Protein AF-A0AAE0Y7U4-F1 (afdb_monomer)

Radius of gyration: 14.02 Å; Cα contacts (8 Å, |Δi|>4): 351; chains: 1; bounding box: 43×24×37 Å

Solvent-accessible surface area (backbone atoms only — not comparable to full-atom values): 5876 Å² total; per-residue (Å²): 136,84,84,76,76,80,43,71,46,79,47,78,44,64,78,38,70,66,45,79,47,78,53,65,71,26,47,37,36,43,39,40,40,47,33,24,50,34,37,38,40,39,42,33,47,28,44,35,39,40,39,38,38,49,31,22,51,31,38,39,40,39,40,33,46,29,44,37,39,40,40,37,43,28,47,17,53,33,36,38,39,38,41,33,46,31,42,39,38,40,39,39,43,31,48,19,55,30,40,38,49,45,77,40,75,56,71,48,75,47,80,46,79,42,70,50,92,36,76,52,110

Foldseek 3Di:
DDPDPQAEAEEEDEEDQEAEAEEECHAYYAEEYEEYQYYEYEYEQYEYEDYDYAAYQEYEYEYEQYEAEEEEAEHYQEYEYEYENYEAEEAEYENYQEYEYHYYNYHHYDYYYYNHPYYDD

Structure (mmCIF, N/CA/C/O backbone):
data_AF-A0AAE0Y7U4-F1
#
_entry.id   AF-A0AAE0Y7U4-F1
#
loop_
_atom_site.group_PDB
_atom_site.id
_atom_site.type_symbol
_atom_site.label_atom_id
_atom_site.label_alt_id
_atom_site.label_comp_id
_atom_site.label_asym_id
_atom_site.label_entity_id
_atom_site.label_seq_id
_atom_site.pdbx_PDB_ins_code
_atom_site.Cartn_x
_atom_site.Cartn_y
_atom_site.Cartn_z
_atom_site.occupancy
_atom_site.B_iso_or_equiv
_atom_site.auth_seq_id
_atom_site.auth_comp_id
_atom_site.auth_asym_id
_atom_site.auth_atom_id
_atom_site.pdbx_PDB_model_num
ATOM 1 N N . MET A 1 1 ? -26.514 7.633 25.517 1.00 35.81 1 MET A N 1
ATOM 2 C CA . MET A 1 1 ? -25.926 7.843 24.173 1.00 35.81 1 MET A CA 1
ATOM 3 C C . MET A 1 1 ? -24.446 8.161 24.343 1.00 35.81 1 MET A C 1
ATOM 5 O O . MET A 1 1 ? -24.120 9.233 24.828 1.00 35.81 1 MET A O 1
ATOM 9 N N . LYS A 1 2 ? -23.545 7.203 24.085 1.00 37.03 2 LYS A N 1
ATOM 10 C CA . LYS A 1 2 ? -22.101 7.386 24.305 1.00 37.03 2 LYS A CA 1
ATOM 11 C C . LYS A 1 2 ? -21.498 7.960 23.025 1.00 37.03 2 LYS A C 1
ATOM 13 O O . LYS A 1 2 ? -21.374 7.242 22.038 1.00 37.03 2 LYS A O 1
ATOM 18 N N . SER A 1 3 ? -21.203 9.256 23.025 1.00 37.22 3 SER A N 1
ATOM 19 C CA . SER A 1 3 ? -20.477 9.926 21.948 1.00 37.22 3 SER A CA 1
ATOM 20 C C . SER A 1 3 ? -19.100 9.272 21.805 1.00 37.22 3 SER A C 1
ATOM 22 O O . SER A 1 3 ? -18.200 9.457 22.622 1.00 37.22 3 SER A O 1
ATOM 24 N N . ALA A 1 4 ? -18.954 8.419 20.792 1.00 43.44 4 ALA A N 1
ATOM 25 C CA . ALA A 1 4 ? -17.678 7.819 20.449 1.00 43.44 4 ALA A CA 1
ATOM 26 C C . ALA A 1 4 ? -16.778 8.922 19.884 1.00 43.44 4 ALA A C 1
ATOM 28 O O . ALA A 1 4 ? -17.000 9.399 18.772 1.00 43.44 4 ALA A O 1
ATOM 29 N N . GLN A 1 5 ? -15.778 9.352 20.654 1.00 46.00 5 GLN A N 1
ATOM 30 C CA . GLN A 1 5 ? -14.750 10.241 20.126 1.00 46.00 5 GLN A CA 1
ATOM 31 C C . GLN A 1 5 ? -14.094 9.604 18.886 1.00 46.00 5 GLN A C 1
ATOM 33 O O . GLN A 1 5 ? -13.767 8.410 18.907 1.00 46.00 5 GLN A O 1
ATOM 38 N N . PRO A 1 6 ? -13.859 10.363 17.803 1.00 51.94 6 PRO A N 1
ATOM 39 C CA . PRO A 1 6 ? -13.070 9.870 16.689 1.00 51.94 6 PRO A CA 1
ATOM 40 C C . PRO A 1 6 ? -11.605 9.752 17.129 1.00 51.94 6 PRO A C 1
ATOM 42 O O . PRO A 1 6 ? -10.887 10.740 17.232 1.00 51.94 6 PRO A O 1
ATOM 45 N N . SER A 1 7 ? -11.145 8.527 17.385 1.00 67.06 7 SER A N 1
ATOM 46 C CA . SER A 1 7 ? -9.725 8.223 17.568 1.00 67.06 7 SER A CA 1
ATOM 47 C C . SER A 1 7 ? -8.964 8.496 16.261 1.00 67.06 7 SER A C 1
ATOM 49 O O . SER A 1 7 ? -9.072 7.738 15.288 1.00 67.06 7 SER A O 1
ATOM 51 N N . LEU A 1 8 ? -8.230 9.612 16.229 1.00 74.94 8 LEU A N 1
ATOM 52 C CA . LEU A 1 8 ? -7.350 10.027 15.136 1.00 74.94 8 LEU A CA 1
ATOM 53 C C . LEU A 1 8 ? -5.917 9.562 15.433 1.00 74.94 8 LEU A C 1
ATOM 55 O O . LEU A 1 8 ? -5.338 9.945 16.445 1.00 74.94 8 LEU A O 1
ATOM 59 N N . GLY A 1 9 ? -5.336 8.749 14.550 1.00 78.06 9 GLY A N 1
ATOM 60 C CA . GLY A 1 9 ? -3.926 8.361 14.611 1.00 78.06 9 GLY A CA 1
ATOM 61 C C . GLY A 1 9 ? -3.113 9.092 13.545 1.00 78.06 9 GLY A C 1
ATOM 62 O O . GLY A 1 9 ? -3.243 8.775 12.361 1.00 78.06 9 GLY A O 1
ATOM 63 N N . LEU A 1 10 ? -2.272 10.051 13.942 1.00 82.81 10 LEU A N 1
ATOM 64 C CA . LEU A 1 10 ? -1.376 10.776 13.038 1.00 82.81 10 LEU A CA 1
ATOM 65 C C . LEU A 1 10 ? 0.084 10.471 13.388 1.00 82.81 10 LEU A C 1
ATOM 67 O O . LEU A 1 10 ? 0.563 10.882 14.437 1.00 82.81 10 LEU A O 1
ATOM 71 N N . GLU A 1 11 ? 0.803 9.805 12.486 1.00 84.44 11 GLU A N 1
ATOM 72 C CA . GLU A 1 11 ? 2.234 9.524 12.649 1.00 84.44 11 GLU A CA 1
ATOM 73 C C . GLU A 1 11 ? 3.019 10.113 11.473 1.00 84.44 11 GLU A C 1
ATOM 75 O O . GLU A 1 11 ? 2.832 9.734 10.311 1.00 84.44 11 GLU A O 1
ATOM 80 N N . LYS A 1 12 ? 3.926 11.045 11.778 1.00 85.25 12 LYS A N 1
ATOM 81 C CA . LYS A 1 12 ? 4.890 11.607 10.827 1.00 85.25 12 LYS A CA 1
ATOM 82 C C . LYS A 1 12 ? 6.293 11.362 11.371 1.00 85.25 12 LYS A C 1
ATOM 84 O O . LYS A 1 12 ? 6.613 11.860 12.443 1.00 85.25 12 LYS A O 1
ATOM 89 N N . LYS A 1 13 ? 7.128 10.621 10.640 1.00 84.88 13 LYS A N 1
ATOM 90 C CA . LYS A 1 13 ? 8.554 10.466 10.979 1.00 84.88 13 LYS A CA 1
ATOM 91 C C . LYS A 1 13 ? 9.433 10.920 9.821 1.00 84.88 13 LYS A C 1
ATOM 93 O O . LYS A 1 13 ? 9.146 10.632 8.653 1.00 84.88 13 LYS A O 1
ATOM 98 N N . ALA A 1 14 ? 10.481 11.654 10.182 1.00 81.19 14 ALA A N 1
ATOM 99 C CA . ALA A 1 14 ? 11.548 12.084 9.288 1.00 81.19 14 ALA A CA 1
ATOM 100 C C . ALA A 1 14 ? 12.525 10.921 9.013 1.00 81.19 14 ALA A C 1
ATOM 102 O O . ALA A 1 14 ? 12.149 9.754 9.137 1.00 81.19 14 ALA A O 1
ATOM 103 N N . ALA A 1 15 ? 13.757 11.232 8.605 1.00 85.62 15 ALA A N 1
ATOM 104 C CA . ALA A 1 15 ? 14.789 10.232 8.359 1.00 85.62 15 ALA A CA 1
ATOM 105 C C . ALA A 1 15 ? 15.104 9.430 9.635 1.00 85.62 15 ALA A C 1
ATOM 107 O O . ALA A 1 15 ? 15.310 9.998 10.706 1.00 85.62 15 ALA A O 1
ATOM 108 N N . SER A 1 16 ? 15.106 8.102 9.548 1.00 84.81 16 SER A N 1
ATOM 109 C CA . SER A 1 16 ? 15.435 7.220 10.678 1.00 84.81 16 SER A CA 1
ATOM 110 C C . SER A 1 16 ? 15.920 5.865 10.183 1.00 84.81 16 SER A C 1
ATOM 112 O O . SER A 1 16 ? 15.417 5.362 9.186 1.00 84.81 16 SER A O 1
ATOM 114 N N . THR A 1 17 ? 16.817 5.195 10.907 1.00 91.06 17 THR A N 1
ATOM 115 C CA . THR A 1 17 ? 17.249 3.830 10.545 1.00 91.06 17 THR A CA 1
ATOM 116 C C . THR A 1 17 ? 16.068 2.855 10.500 1.00 91.06 17 THR A C 1
ATOM 118 O O . THR A 1 17 ? 15.935 2.049 9.578 1.00 91.06 17 THR A O 1
ATOM 121 N N . SER A 1 18 ? 15.156 2.959 11.470 1.00 90.31 18 SER A N 1
ATOM 122 C CA . SER A 1 18 ? 13.949 2.140 11.536 1.00 90.31 18 SER A CA 1
ATOM 123 C C . SER A 1 18 ? 12.743 2.969 11.960 1.00 90.31 18 SER A C 1
ATOM 125 O O . SER A 1 18 ? 12.765 3.622 13.000 1.00 90.31 18 SER A O 1
ATOM 127 N N . ALA A 1 19 ? 11.651 2.859 11.208 1.00 93.06 19 ALA A N 1
ATOM 128 C CA . ALA A 1 19 ? 10.357 3.418 11.568 1.00 93.06 19 ALA A CA 1
ATOM 129 C C . ALA A 1 19 ? 9.338 2.293 11.780 1.00 93.06 19 ALA A C 1
ATOM 131 O O . A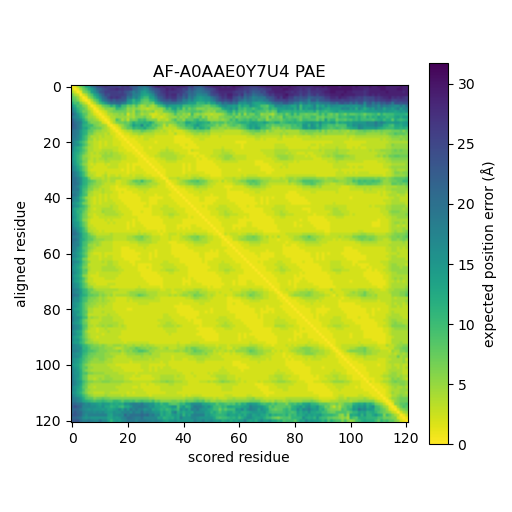LA A 1 19 ? 9.118 1.451 10.908 1.00 93.06 19 ALA A O 1
ATOM 132 N N . ARG A 1 20 ? 8.698 2.278 12.951 1.00 93.38 20 ARG A N 1
ATOM 133 C CA . ARG A 1 20 ? 7.597 1.362 13.265 1.00 93.38 20 ARG A CA 1
ATOM 134 C C . ARG A 1 20 ? 6.373 2.160 13.684 1.00 93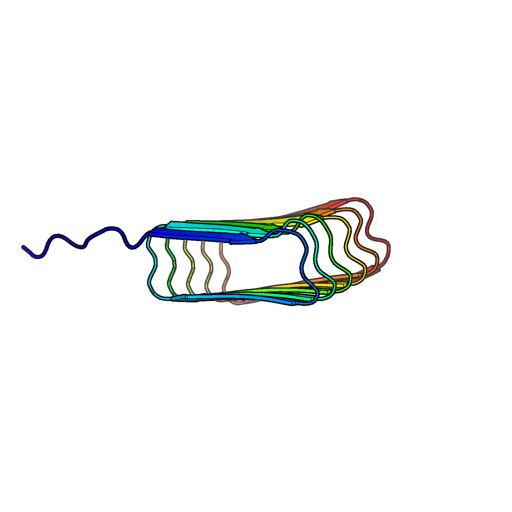.38 20 ARG A C 1
ATOM 136 O O . ARG A 1 20 ? 6.514 3.093 14.475 1.00 93.38 20 ARG A O 1
ATOM 143 N N . VAL A 1 21 ? 5.223 1.775 13.139 1.00 93.50 21 VAL A N 1
ATOM 144 C CA . VAL A 1 21 ? 3.900 2.315 13.462 1.00 93.50 21 VAL A CA 1
ATOM 145 C C . VAL A 1 21 ? 2.961 1.142 13.708 1.00 93.50 21 VAL A C 1
ATOM 147 O O . VAL A 1 21 ? 2.849 0.253 12.860 1.00 93.50 21 VAL A O 1
ATOM 150 N N . SER A 1 22 ? 2.297 1.134 14.861 1.00 95.00 22 SER A N 1
ATOM 151 C CA . SER A 1 22 ? 1.304 0.122 15.213 1.00 95.00 22 SER A CA 1
ATOM 152 C C . SER A 1 22 ? 0.100 0.793 15.857 1.00 95.00 22 SER A C 1
ATOM 154 O O . SER A 1 22 ? 0.224 1.343 16.945 1.00 95.00 22 SER A O 1
ATOM 156 N N . LEU A 1 23 ? -1.054 0.754 15.192 1.00 92.75 23 LEU A N 1
ATOM 157 C CA . LEU A 1 23 ? -2.292 1.354 15.695 1.00 92.75 23 LEU A CA 1
ATOM 158 C C . LEU A 1 23 ? -3.449 0.359 15.595 1.00 92.75 23 LEU A C 1
ATOM 160 O O . LEU A 1 23 ? -3.478 -0.527 14.733 1.00 92.75 23 LEU A O 1
ATOM 164 N N . SER A 1 24 ? -4.429 0.510 16.482 1.00 93.12 24 SER A N 1
ATOM 165 C CA . SER A 1 24 ? -5.627 -0.324 16.485 1.00 93.12 24 SER A CA 1
ATOM 166 C C . SER A 1 24 ? -6.860 0.480 16.876 1.00 93.12 24 SER A C 1
ATOM 168 O O . SER A 1 24 ? -6.752 1.412 17.667 1.00 93.12 24 SER A O 1
ATOM 170 N N . ARG A 1 25 ? -8.033 0.095 16.353 1.00 92.06 25 ARG A N 1
ATOM 171 C CA . ARG A 1 25 ? -9.332 0.702 16.713 1.00 92.06 25 ARG A CA 1
ATOM 172 C C . ARG A 1 25 ? -9.375 2.225 16.474 1.00 92.06 25 ARG A C 1
ATOM 174 O O . ARG A 1 25 ? -9.866 2.988 17.305 1.00 92.06 25 ARG A O 1
ATOM 181 N N . CYS A 1 26 ? -8.865 2.658 15.325 1.00 89.75 26 CYS A N 1
ATOM 182 C CA . CYS A 1 26 ? -8.860 4.061 14.906 1.00 89.75 26 CYS A CA 1
ATOM 183 C C . CYS A 1 26 ? -9.966 4.335 13.884 1.00 89.75 26 CYS A C 1
ATOM 185 O O . CYS A 1 26 ? -10.179 3.539 12.970 1.00 89.75 26 CYS A O 1
ATOM 187 N N . ASN A 1 27 ? -10.627 5.487 13.966 1.00 90.25 27 ASN A N 1
ATOM 188 C CA . ASN A 1 27 ? -11.531 5.901 12.891 1.00 90.25 27 ASN A CA 1
ATOM 189 C C . ASN A 1 27 ? -10.743 6.400 11.677 1.00 90.25 27 ASN A C 1
ATOM 191 O O . ASN A 1 27 ? -11.002 5.970 10.554 1.00 90.25 27 ASN A O 1
ATOM 195 N N . TYR A 1 28 ? -9.729 7.227 11.918 1.00 92.44 28 TYR A N 1
ATOM 196 C CA . TYR A 1 28 ? -8.902 7.824 10.877 1.00 92.44 28 TYR A CA 1
ATOM 197 C C . TYR A 1 28 ? -7.427 7.622 11.207 1.00 92.44 28 TYR A C 1
ATOM 199 O O . TYR A 1 28 ? -6.991 7.905 12.323 1.00 92.44 28 TYR A O 1
ATOM 207 N N . VAL A 1 29 ? -6.656 7.138 10.236 1.00 94.88 29 VAL A N 1
ATOM 208 C CA . VAL A 1 29 ? -5.212 6.938 10.367 1.00 94.88 29 VAL A CA 1
ATOM 209 C C . VAL A 1 29 ? -4.486 7.578 9.196 1.00 94.88 29 VAL A C 1
ATOM 211 O O . VAL A 1 29 ? -4.757 7.256 8.038 1.00 94.88 29 VAL A O 1
ATOM 214 N N . PHE A 1 30 ? -3.508 8.425 9.505 1.00 95.56 30 PHE A N 1
ATOM 215 C CA . PHE A 1 30 ? -2.594 8.998 8.529 1.00 95.56 30 PHE A CA 1
ATOM 216 C C . PHE A 1 30 ? -1.147 8.735 8.946 1.00 95.56 30 PHE A C 1
ATOM 218 O O . PHE A 1 30 ? -0.664 9.258 9.950 1.00 95.56 30 PHE A O 1
ATOM 225 N N . VAL A 1 31 ? -0.439 7.941 8.145 1.00 94.56 31 VAL A N 1
ATOM 226 C CA . VAL A 1 31 ? 0.974 7.614 8.356 1.00 94.56 31 VAL A CA 1
ATOM 227 C C . VAL A 1 31 ? 1.797 8.166 7.203 1.00 94.56 31 VAL A C 1
ATOM 229 O O . VAL A 1 31 ? 1.554 7.837 6.038 1.00 94.56 31 VAL A O 1
ATOM 232 N N . ARG A 1 32 ? 2.811 8.975 7.522 1.00 94.94 32 ARG A N 1
ATOM 233 C CA . ARG A 1 32 ? 3.798 9.459 6.554 1.00 94.94 32 ARG A CA 1
ATOM 234 C C . ARG A 1 32 ? 5.213 9.217 7.071 1.00 94.94 32 ARG A C 1
ATOM 236 O O . ARG A 1 32 ? 5.615 9.787 8.081 1.00 94.94 32 ARG A O 1
ATOM 243 N N . LEU A 1 33 ? 5.972 8.415 6.334 1.00 91.50 33 LEU A N 1
ATOM 244 C CA . LEU A 1 33 ? 7.374 8.116 6.619 1.00 91.50 33 LEU A CA 1
ATOM 245 C C . LEU A 1 33 ? 8.230 8.603 5.445 1.00 91.50 33 LEU A C 1
ATOM 247 O O . LEU A 1 33 ? 8.001 8.198 4.301 1.00 91.50 33 LEU A O 1
ATOM 251 N N . ALA A 1 34 ? 9.157 9.525 5.719 1.00 88.38 34 ALA A N 1
ATOM 252 C CA . ALA A 1 34 ? 9.945 10.195 4.684 1.00 88.38 34 ALA A CA 1
ATOM 253 C C . ALA A 1 34 ? 11.077 9.305 4.146 1.00 88.38 34 ALA A C 1
ATOM 255 O O . ALA A 1 34 ? 11.057 8.933 2.976 1.00 88.38 34 ALA A O 1
ATOM 256 N N . ALA A 1 35 ? 12.029 8.927 4.999 1.00 88.62 35 ALA A N 1
ATOM 257 C CA . ALA A 1 35 ? 13.152 8.075 4.623 1.00 88.62 35 ALA A CA 1
ATOM 258 C C . ALA A 1 35 ? 13.493 7.119 5.767 1.00 88.62 35 ALA A C 1
ATOM 260 O O . ALA A 1 35 ? 13.590 7.537 6.920 1.00 88.62 35 ALA A O 1
ATOM 261 N N . SER A 1 36 ? 13.681 5.836 5.469 1.00 89.31 36 SER A N 1
ATOM 262 C CA . SER A 1 36 ? 14.196 4.897 6.468 1.00 89.31 36 SER A CA 1
ATOM 263 C C . SER A 1 36 ? 14.784 3.644 5.855 1.00 89.31 36 SER A C 1
ATOM 265 O O . SER A 1 36 ? 14.246 3.161 4.868 1.00 89.31 36 SER A O 1
ATOM 267 N N . THR A 1 37 ? 15.803 3.040 6.461 1.00 92.81 37 THR A N 1
ATOM 268 C CA . THR A 1 37 ? 16.311 1.743 5.980 1.00 92.81 37 THR A CA 1
ATOM 269 C C . THR A 1 37 ? 15.221 0.672 6.068 1.00 92.81 37 THR A C 1
ATOM 271 O O . THR A 1 37 ? 14.976 -0.064 5.111 1.00 92.81 37 THR A O 1
ATOM 274 N N . SER A 1 38 ? 14.503 0.622 7.195 1.00 93.44 38 SER A N 1
ATOM 275 C CA . SER A 1 38 ? 13.381 -0.295 7.406 1.00 93.44 38 SER A CA 1
ATOM 276 C C . SER A 1 38 ? 12.148 0.438 7.923 1.00 93.44 38 SER A C 1
ATOM 278 O O . SER A 1 38 ? 12.172 1.021 9.006 1.00 93.44 38 SER A O 1
ATOM 280 N N . ALA A 1 39 ? 11.025 0.280 7.230 1.00 95.56 39 ALA A N 1
ATOM 281 C CA . ALA A 1 39 ? 9.737 0.778 7.678 1.00 95.56 39 ALA A CA 1
ATOM 282 C C . ALA A 1 39 ? 8.709 -0.341 7.850 1.00 95.56 39 ALA A C 1
ATOM 284 O O . ALA A 1 39 ? 8.528 -1.192 6.974 1.00 95.56 39 ALA A O 1
ATOM 285 N N . ARG A 1 40 ? 8.001 -0.324 8.982 1.00 96.06 40 ARG A N 1
ATOM 286 C CA . ARG A 1 40 ? 6.931 -1.275 9.296 1.00 96.06 40 ARG A CA 1
ATOM 287 C C . ARG A 1 40 ? 5.687 -0.542 9.772 1.00 96.06 40 ARG A C 1
ATOM 289 O O . ARG A 1 40 ? 5.735 0.181 10.763 1.00 96.06 40 ARG A O 1
ATOM 296 N N . VAL A 1 41 ? 4.574 -0.777 9.092 1.00 96.81 41 VAL A N 1
ATOM 297 C CA . VAL A 1 41 ? 3.260 -0.244 9.454 1.00 96.81 41 VAL A CA 1
ATOM 298 C C . VAL A 1 41 ? 2.311 -1.416 9.668 1.00 96.81 41 VAL A C 1
ATOM 300 O O . VAL A 1 41 ? 2.126 -2.230 8.764 1.00 96.81 41 VAL A O 1
ATOM 303 N N . SER A 1 42 ? 1.726 -1.505 10.860 1.00 97.75 42 SER A N 1
ATOM 304 C CA . SER A 1 42 ? 0.724 -2.510 11.218 1.00 97.75 42 SER A CA 1
ATOM 305 C C . SER A 1 42 ? -0.531 -1.815 11.732 1.00 97.75 42 SER A C 1
ATOM 307 O O . SER A 1 42 ? -0.482 -1.149 12.763 1.00 97.75 42 SER A O 1
ATOM 309 N N . LEU A 1 43 ? -1.652 -1.937 11.023 1.00 96.31 43 LEU A N 1
ATOM 310 C CA . LEU A 1 43 ? -2.914 -1.309 11.426 1.00 96.31 43 LEU A CA 1
ATOM 311 C C . LEU A 1 43 ? -4.029 -2.350 11.492 1.00 96.31 43 LEU A C 1
ATOM 313 O O . LEU A 1 43 ? -4.115 -3.259 10.660 1.00 96.31 43 LEU A O 1
ATOM 317 N N . SER A 1 44 ? -4.896 -2.221 12.494 1.00 96.44 44 SER A N 1
ATOM 318 C CA . SER A 1 44 ? -6.009 -3.149 12.688 1.00 96.44 44 SER A CA 1
ATOM 319 C C . SER A 1 44 ? -7.296 -2.450 13.107 1.00 96.44 44 SER A C 1
ATOM 321 O O . SER A 1 44 ? -7.284 -1.558 13.956 1.00 96.44 44 SER A O 1
ATOM 323 N N . ARG A 1 45 ? -8.431 -2.906 12.563 1.00 95.44 45 ARG A N 1
ATOM 324 C CA . ARG A 1 45 ? -9.765 -2.368 12.887 1.00 95.44 45 ARG A CA 1
ATOM 325 C C . ARG A 1 45 ? -9.814 -0.849 12.677 1.00 95.44 45 ARG A C 1
ATOM 327 O O . ARG A 1 45 ? -10.023 -0.103 13.631 1.00 95.44 45 ARG A O 1
ATOM 334 N N . CYS A 1 46 ? -9.550 -0.401 11.451 1.00 93.88 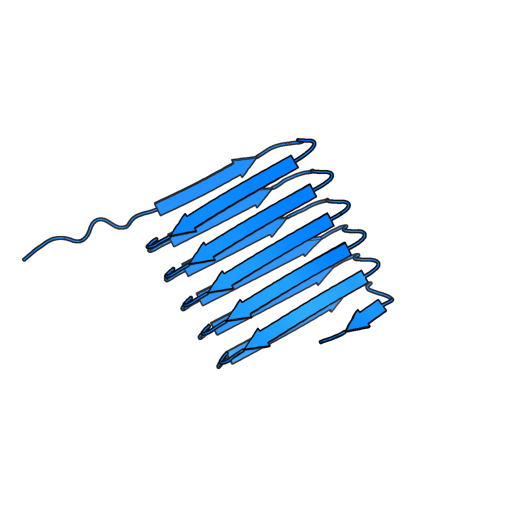46 CYS A N 1
ATOM 335 C CA . CYS A 1 46 ? -9.543 1.025 11.111 1.00 93.88 46 CYS A CA 1
ATOM 336 C C . CYS A 1 46 ? -10.563 1.354 10.021 1.00 93.88 46 CYS A C 1
ATOM 338 O O . CYS A 1 46 ? -10.683 0.601 9.060 1.00 93.88 46 CYS A O 1
ATOM 340 N N . ASN A 1 47 ? -11.268 2.482 10.125 1.00 93.56 47 ASN A N 1
ATOM 341 C CA . ASN A 1 47 ? -12.245 2.857 9.097 1.00 93.56 47 ASN A CA 1
ATOM 342 C C . ASN A 1 47 ? -11.571 3.470 7.866 1.00 93.56 47 ASN A C 1
ATOM 344 O O . ASN A 1 47 ? -11.729 2.938 6.771 1.00 93.56 47 ASN A O 1
ATOM 348 N N . TYR A 1 48 ? -10.764 4.512 8.054 1.00 96.31 48 TYR A N 1
ATOM 349 C CA . TYR A 1 48 ? -10.063 5.209 6.977 1.00 96.31 48 TYR A CA 1
ATOM 350 C C . TYR A 1 48 ? -8.557 5.197 7.225 1.00 96.31 48 TYR A C 1
ATOM 352 O O . TYR A 1 48 ? -8.085 5.637 8.274 1.00 96.31 48 TYR A O 1
ATOM 360 N N . VAL A 1 49 ? -7.796 4.688 6.259 1.00 97.56 49 VAL A N 1
ATOM 361 C CA . VAL A 1 49 ? -6.349 4.503 6.370 1.00 97.56 49 VAL A CA 1
ATOM 362 C C . VAL A 1 49 ? -5.648 5.119 5.170 1.00 97.56 49 VAL A C 1
ATOM 364 O O . VAL A 1 49 ? -5.865 4.704 4.034 1.00 97.56 49 VAL A O 1
ATOM 367 N N . PHE A 1 50 ? -4.733 6.047 5.438 1.00 97.75 50 PHE A N 1
ATOM 368 C CA . PHE A 1 50 ? -3.791 6.569 4.459 1.00 97.75 50 PHE A CA 1
ATOM 369 C C . PHE A 1 50 ? -2.356 6.306 4.919 1.00 97.75 50 PHE A C 1
ATOM 371 O O . PHE A 1 50 ? -1.919 6.797 5.960 1.00 97.75 50 PHE A O 1
ATOM 378 N N . VAL A 1 51 ? -1.601 5.553 4.123 1.00 97.25 51 VAL A N 1
ATOM 379 C CA . VAL A 1 51 ? -0.197 5.231 4.391 1.00 97.25 51 VAL A CA 1
ATOM 380 C C . VAL A 1 51 ? 0.657 5.695 3.220 1.00 97.25 51 VAL A C 1
ATOM 382 O O . VAL A 1 51 ? 0.445 5.279 2.081 1.00 97.25 51 VAL A O 1
ATOM 385 N N . ARG A 1 52 ? 1.664 6.525 3.500 1.00 96.75 52 ARG A N 1
ATOM 386 C CA . ARG A 1 52 ? 2.677 6.943 2.526 1.00 96.75 52 ARG A CA 1
ATOM 387 C C . ARG A 1 52 ? 4.077 6.683 3.063 1.00 96.75 52 ARG A C 1
ATOM 389 O O . ARG A 1 52 ? 4.473 7.285 4.060 1.00 96.75 52 ARG A O 1
ATOM 396 N N . LEU A 1 53 ? 4.844 5.871 2.342 1.00 94.31 53 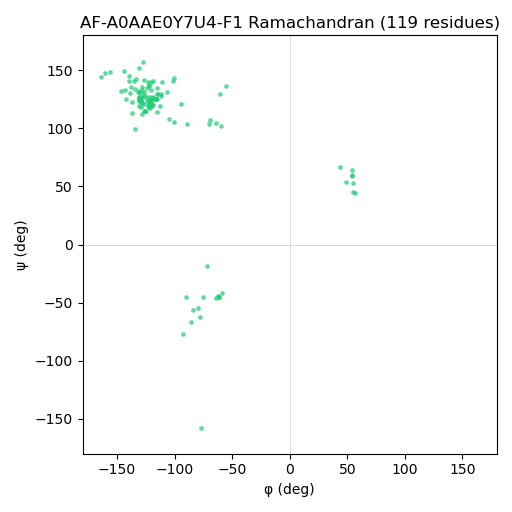LEU A N 1
ATOM 397 C CA . LEU A 1 53 ? 6.286 5.751 2.534 1.00 94.31 53 LEU A CA 1
ATOM 398 C C . LEU A 1 53 ? 7.012 6.221 1.277 1.00 94.31 53 LEU A C 1
ATOM 400 O O . LEU A 1 53 ? 6.690 5.777 0.173 1.00 94.31 53 LEU A O 1
ATOM 404 N N . ALA A 1 54 ? 7.922 7.179 1.450 1.00 91.81 54 ALA A N 1
ATOM 405 C CA . ALA A 1 54 ? 8.574 7.864 0.339 1.00 91.81 54 ALA A CA 1
ATOM 406 C C . ALA A 1 54 ? 9.871 7.187 -0.123 1.00 91.81 54 ALA A C 1
ATOM 408 O O . ALA A 1 54 ? 10.029 7.039 -1.330 1.00 91.81 54 ALA A O 1
ATOM 409 N N . ALA A 1 55 ? 10.754 6.780 0.792 1.00 91.12 55 ALA A N 1
ATOM 410 C CA . ALA A 1 55 ? 11.974 6.050 0.456 1.00 91.12 55 ALA A CA 1
ATOM 411 C C . ALA A 1 55 ? 12.349 5.045 1.553 1.00 91.12 55 ALA A C 1
ATOM 413 O O . ALA A 1 55 ? 12.381 5.391 2.740 1.00 91.12 55 ALA A O 1
ATOM 414 N N . SER A 1 56 ? 12.651 3.804 1.164 1.00 90.88 56 SER A N 1
ATOM 415 C CA . SER A 1 56 ? 13.165 2.810 2.110 1.00 90.88 56 SER A CA 1
ATOM 416 C C . SER A 1 56 ? 13.816 1.598 1.471 1.00 90.88 56 SER A C 1
ATOM 418 O O . SER A 1 56 ? 13.292 1.075 0.503 1.00 90.88 56 SER A O 1
ATOM 420 N N . THR A 1 57 ? 14.874 1.038 2.058 1.00 93.62 57 THR A N 1
ATOM 421 C CA . THR A 1 57 ? 15.405 -0.250 1.574 1.00 93.62 57 THR A CA 1
ATOM 422 C C . THR A 1 57 ? 14.353 -1.357 1.713 1.00 93.62 57 THR A C 1
ATOM 424 O O . THR A 1 57 ? 14.102 -2.110 0.772 1.00 93.62 57 THR A O 1
ATOM 427 N N . SER A 1 58 ? 13.677 -1.427 2.866 1.00 94.12 58 SER A N 1
ATOM 428 C CA . SER A 1 58 ? 12.580 -2.367 3.104 1.00 94.12 58 SER A CA 1
ATOM 429 C C . SER A 1 58 ? 11.335 -1.676 3.656 1.00 94.12 58 SER A C 1
ATOM 431 O O . SER A 1 58 ? 11.372 -1.083 4.734 1.00 94.12 58 SER A O 1
ATOM 433 N N . ALA A 1 59 ? 10.209 -1.838 2.962 1.00 95.94 59 ALA A N 1
ATOM 434 C CA . ALA A 1 59 ? 8.892 -1.410 3.420 1.00 95.94 59 ALA A CA 1
ATOM 435 C C . ALA A 1 59 ? 7.979 -2.617 3.650 1.00 95.94 59 ALA A C 1
ATOM 437 O O . ALA A 1 59 ? 7.814 -3.468 2.770 1.00 95.94 59 ALA A O 1
ATOM 438 N N . ARG A 1 60 ? 7.342 -2.676 4.823 1.00 96.88 60 ARG A N 1
ATOM 439 C CA . ARG A 1 60 ? 6.303 -3.663 5.142 1.00 96.88 60 ARG A CA 1
ATOM 440 C C . ARG A 1 60 ? 5.054 -2.971 5.666 1.00 96.88 60 ARG A C 1
ATOM 442 O O . ARG A 1 60 ? 5.103 -2.288 6.687 1.00 96.88 60 ARG A O 1
ATOM 449 N N . VAL A 1 61 ? 3.934 -3.193 4.993 1.00 97.88 61 VAL A N 1
ATOM 450 C CA . VAL A 1 61 ? 2.617 -2.689 5.389 1.00 97.88 61 VAL A CA 1
ATOM 451 C C . VAL A 1 61 ? 1.691 -3.880 5.601 1.00 97.88 61 VAL A C 1
ATOM 453 O O . VAL A 1 61 ? 1.536 -4.705 4.707 1.00 97.88 61 VAL A O 1
ATOM 456 N N . SER A 1 62 ? 1.093 -3.978 6.785 1.00 98.38 62 SER A N 1
ATOM 457 C CA . SER A 1 62 ? 0.133 -5.021 7.146 1.00 98.38 62 SER A CA 1
ATOM 458 C C . SER A 1 62 ? -1.139 -4.373 7.675 1.00 98.38 62 SER A C 1
ATOM 460 O O . SER A 1 62 ? -1.106 -3.725 8.720 1.00 98.38 62 SER A O 1
ATOM 462 N N . LEU A 1 63 ? -2.257 -4.540 6.970 1.00 97.94 63 LEU A N 1
ATOM 463 C CA . LEU A 1 63 ? -3.547 -3.964 7.352 1.00 97.94 63 LEU A CA 1
ATOM 464 C C . LEU A 1 63 ? -4.589 -5.071 7.513 1.00 97.94 63 LEU A C 1
ATOM 466 O O . LEU A 1 63 ? -4.662 -6.005 6.712 1.00 97.94 63 LEU A O 1
ATOM 470 N N . SER A 1 64 ? -5.395 -4.973 8.568 1.00 98.12 64 SER A N 1
ATOM 471 C CA . SER A 1 64 ? -6.425 -5.968 8.866 1.00 98.12 64 SER A CA 1
ATOM 472 C C . SER A 1 64 ? -7.736 -5.332 9.310 1.00 98.12 64 SER A C 1
ATOM 474 O O . SER A 1 64 ? -7.748 -4.453 10.174 1.00 98.12 64 SER A O 1
ATOM 476 N N . ARG A 1 65 ? -8.860 -5.828 8.777 1.00 97.62 65 ARG A N 1
ATOM 477 C CA . ARG A 1 65 ? -10.210 -5.336 9.104 1.00 97.62 65 ARG A CA 1
ATOM 478 C C . ARG A 1 65 ? -10.314 -3.821 8.884 1.00 97.62 65 ARG A C 1
ATOM 480 O O . ARG A 1 65 ? -10.559 -3.077 9.834 1.00 97.62 65 ARG A O 1
ATOM 487 N N . CYS A 1 66 ? -10.067 -3.375 7.653 1.00 96.44 66 CYS A N 1
ATOM 488 C CA . CYS A 1 66 ? -10.109 -1.955 7.297 1.00 96.44 66 CYS A CA 1
ATOM 489 C C . CYS A 1 66 ? -11.174 -1.657 6.240 1.00 96.44 66 CYS A C 1
ATOM 491 O O . CYS A 1 66 ? -11.327 -2.431 5.301 1.00 96.44 66 CYS A O 1
ATOM 493 N N . ASN A 1 67 ? -11.884 -0.533 6.352 1.00 96.19 67 ASN A N 1
ATOM 494 C CA . ASN A 1 67 ? -12.939 -0.201 5.387 1.00 96.19 67 ASN A CA 1
ATOM 495 C C . ASN A 1 67 ? -12.391 0.483 4.131 1.00 96.19 67 ASN A C 1
ATOM 497 O O . ASN A 1 67 ? -12.560 -0.054 3.043 1.00 96.19 67 ASN A O 1
ATOM 501 N N . TYR A 1 68 ? -11.682 1.600 4.281 1.00 97.81 68 TYR A N 1
ATOM 502 C CA . TYR A 1 68 ? -11.098 2.366 3.181 1.00 97.81 68 TYR A CA 1
ATOM 503 C C . TYR A 1 68 ? -9.591 2.491 3.374 1.00 97.81 68 TYR A C 1
ATOM 505 O O . TYR A 1 68 ? -9.119 3.004 4.390 1.00 97.81 68 TYR A O 1
ATOM 513 N N . VAL A 1 69 ? -8.829 2.007 2.400 1.00 98.19 69 VAL A N 1
ATOM 514 C CA . VAL A 1 69 ? -7.377 1.882 2.483 1.00 98.19 69 VAL A CA 1
ATOM 515 C C . VAL A 1 69 ? -6.729 2.509 1.260 1.00 98.19 69 VAL A C 1
ATOM 517 O O . VAL A 1 69 ? -6.975 2.092 0.133 1.00 98.19 69 VAL A O 1
ATOM 520 N N . PHE A 1 70 ? -5.819 3.448 1.499 1.00 98.25 70 PHE A N 1
ATOM 521 C CA . PHE A 1 70 ? -4.906 3.977 0.498 1.00 98.25 70 PHE A CA 1
ATOM 522 C C . PHE A 1 70 ? -3.460 3.761 0.950 1.00 98.25 70 PHE A C 1
ATOM 524 O O . PHE A 1 70 ? -3.022 4.307 1.966 1.00 98.25 70 PHE A O 1
ATOM 531 N N . VAL A 1 71 ? -2.698 2.986 0.182 1.00 97.62 71 VAL A N 1
ATOM 532 C CA . VAL A 1 71 ? -1.279 2.718 0.438 1.00 97.62 71 VAL A CA 1
ATOM 533 C C . VAL A 1 71 ? -0.452 3.215 -0.737 1.00 97.62 71 VAL A C 1
ATOM 535 O O . VAL A 1 71 ? -0.667 2.808 -1.876 1.00 97.62 71 VAL A O 1
ATOM 538 N N . ARG A 1 72 ? 0.542 4.059 -0.458 1.00 96.62 72 ARG A N 1
ATOM 539 C CA . ARG A 1 72 ? 1.555 4.484 -1.425 1.00 96.62 72 ARG A CA 1
ATOM 540 C C . ARG A 1 72 ? 2.950 4.166 -0.905 1.00 96.62 72 ARG A C 1
ATOM 542 O O . ARG A 1 72 ? 3.377 4.716 0.109 1.00 96.62 72 ARG A O 1
ATOM 549 N N . LEU A 1 73 ? 3.665 3.333 -1.649 1.00 94.06 73 LEU A N 1
ATOM 550 C CA . LEU A 1 73 ? 5.074 3.016 -1.439 1.00 94.06 73 LEU A CA 1
ATOM 551 C C . LEU A 1 73 ? 5.863 3.521 -2.647 1.00 94.06 73 LEU A C 1
ATOM 553 O O . LEU A 1 73 ? 5.483 3.262 -3.790 1.00 94.06 73 LEU A O 1
ATOM 557 N N . ALA A 1 74 ? 6.927 4.273 -2.396 1.00 92.94 74 ALA A N 1
ATOM 558 C CA . ALA A 1 74 ? 7.832 4.764 -3.424 1.00 92.94 74 ALA A CA 1
ATOM 559 C C . ALA A 1 74 ? 9.285 4.411 -3.076 1.00 92.94 74 ALA A C 1
ATOM 561 O O . ALA A 1 74 ? 9.595 4.175 -1.907 1.00 92.94 74 ALA A O 1
ATOM 562 N N . ALA A 1 75 ? 10.136 4.358 -4.107 1.00 91.12 75 ALA A N 1
ATOM 563 C CA . ALA A 1 75 ? 11.593 4.252 -4.009 1.00 91.12 75 ALA A CA 1
ATOM 564 C C . ALA A 1 75 ? 12.040 3.227 -2.954 1.00 91.12 75 ALA A C 1
ATOM 566 O O . ALA A 1 75 ? 12.564 3.585 -1.895 1.00 91.12 75 ALA A O 1
ATOM 567 N N . SER A 1 76 ? 11.749 1.947 -3.208 1.00 88.75 76 SER A N 1
ATOM 568 C CA . SER A 1 76 ? 12.073 0.881 -2.260 1.00 88.75 76 SER A CA 1
ATOM 569 C C . SER A 1 76 ? 12.722 -0.339 -2.889 1.00 88.75 76 SER A C 1
ATOM 571 O O . SER A 1 76 ? 12.214 -0.878 -3.859 1.00 88.75 76 SER A O 1
ATOM 573 N N . THR A 1 77 ? 13.799 -0.867 -2.310 1.00 91.56 77 THR A N 1
ATOM 574 C CA . THR A 1 77 ? 14.396 -2.111 -2.833 1.00 91.56 77 THR A CA 1
ATOM 575 C C . THR A 1 77 ? 13.417 -3.280 -2.692 1.00 91.56 77 THR A C 1
ATOM 577 O O . THR A 1 77 ? 13.184 -4.023 -3.641 1.00 91.56 77 THR A O 1
ATOM 580 N N . SER A 1 78 ? 12.780 -3.413 -1.525 1.00 91.88 78 SER A N 1
ATOM 581 C CA . SER A 1 78 ? 11.754 -4.428 -1.269 1.00 91.88 78 SER A CA 1
ATOM 582 C C . SER A 1 78 ? 10.513 -3.810 -0.630 1.00 91.88 78 SER A C 1
ATOM 584 O O . SER A 1 78 ? 10.557 -3.360 0.516 1.00 91.88 78 SER A O 1
ATOM 586 N N . ALA A 1 79 ? 9.373 -3.923 -1.305 1.00 94.19 79 ALA A N 1
ATOM 587 C CA . ALA A 1 79 ? 8.063 -3.529 -0.800 1.00 94.19 79 ALA A CA 1
ATOM 588 C C . ALA A 1 79 ? 7.168 -4.757 -0.573 1.00 94.19 79 ALA A C 1
ATOM 590 O O . ALA A 1 79 ? 6.976 -5.576 -1.471 1.00 94.19 79 ALA A O 1
ATOM 591 N N . ARG A 1 80 ? 6.594 -4.888 0.627 1.00 95.56 80 ARG A N 1
ATOM 592 C CA . ARG A 1 80 ? 5.594 -5.918 0.939 1.00 95.56 80 ARG A CA 1
ATOM 593 C C . ARG A 1 80 ? 4.339 -5.288 1.520 1.00 95.56 80 ARG A C 1
ATOM 595 O O . ARG A 1 80 ? 4.410 -4.577 2.522 1.00 95.56 80 ARG A O 1
ATOM 602 N N . VAL A 1 81 ? 3.197 -5.601 0.923 1.00 97.19 81 VAL A N 1
ATOM 603 C CA . VAL A 1 81 ? 1.875 -5.186 1.391 1.00 97.19 81 VAL A CA 1
ATOM 604 C C . VAL A 1 81 ? 1.045 -6.436 1.657 1.00 97.19 81 VAL A C 1
ATOM 606 O O . VAL A 1 81 ? 0.941 -7.300 0.794 1.00 97.19 81 VAL A O 1
ATOM 609 N N . SER A 1 82 ? 0.475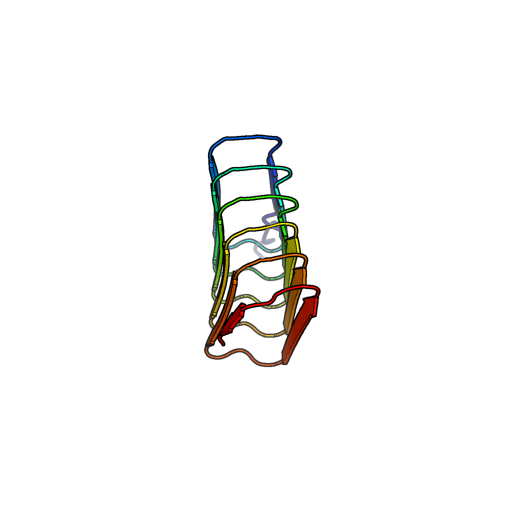 -6.546 2.852 1.00 98.12 82 SER A N 1
ATOM 610 C CA . SER A 1 82 ? -0.460 -7.607 3.226 1.00 98.12 82 SER A CA 1
ATOM 611 C C . SER A 1 82 ? -1.754 -6.979 3.719 1.00 98.12 82 SER A C 1
ATOM 613 O O . SER A 1 82 ? -1.733 -6.155 4.637 1.00 98.12 82 SER A O 1
ATOM 615 N N . LEU A 1 83 ? -2.871 -7.337 3.092 1.00 97.62 83 LEU A N 1
ATOM 616 C CA . LEU A 1 83 ? -4.193 -6.802 3.400 1.00 97.62 83 LEU A CA 1
ATOM 617 C C . LEU A 1 83 ? -5.153 -7.955 3.667 1.00 97.62 83 LEU A C 1
ATOM 619 O O . LEU A 1 83 ? -5.269 -8.881 2.866 1.00 97.62 83 LEU A O 1
ATOM 623 N N . SER A 1 84 ? -5.857 -7.888 4.795 1.00 98.31 84 SER A N 1
ATOM 624 C CA . SER A 1 84 ? -6.818 -8.915 5.191 1.00 98.31 84 SER A CA 1
ATOM 625 C C . SER A 1 84 ? -8.146 -8.309 5.629 1.00 98.31 84 SER A C 1
ATOM 627 O O . SER A 1 84 ? -8.185 -7.430 6.493 1.00 98.31 84 SER A O 1
ATOM 629 N N . ARG A 1 85 ? -9.258 -8.826 5.095 1.00 98.00 85 ARG A N 1
ATOM 630 C CA . ARG A 1 85 ? -10.617 -8.358 5.420 1.00 98.00 85 ARG A CA 1
ATOM 631 C C . ARG A 1 85 ? -10.759 -6.851 5.185 1.00 98.00 85 ARG A C 1
ATOM 633 O O . ARG A 1 85 ? -11.111 -6.116 6.109 1.00 98.00 85 ARG A O 1
ATOM 640 N N . CYS A 1 86 ? -10.406 -6.391 3.987 1.00 97.06 86 CYS A N 1
ATOM 641 C CA . CYS A 1 86 ? -10.491 -4.979 3.615 1.00 97.06 86 CYS A CA 1
ATOM 642 C C . CYS A 1 86 ? -11.584 -4.733 2.567 1.00 97.06 86 CYS A C 1
ATOM 644 O O . CYS A 1 86 ? -11.720 -5.519 1.637 1.00 97.06 86 CYS A O 1
ATOM 646 N N . ASN A 1 87 ? -12.350 -3.646 2.682 1.00 96.69 87 ASN A N 1
ATOM 647 C CA . ASN A 1 87 ? -13.449 -3.384 1.745 1.00 96.69 87 ASN A CA 1
ATOM 648 C C . ASN A 1 87 ? -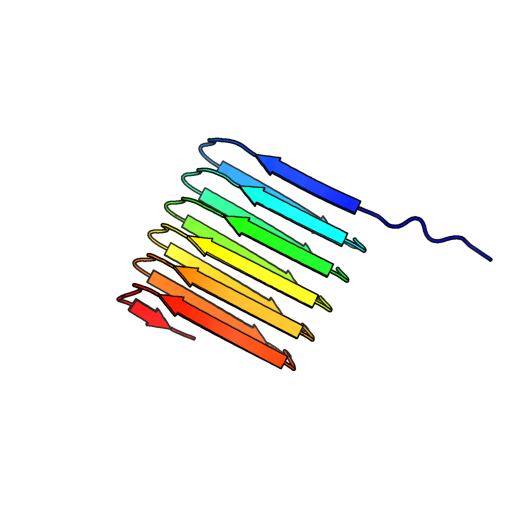12.984 -2.661 0.478 1.00 96.69 87 ASN A C 1
ATOM 650 O O . ASN A 1 87 ? -12.993 -3.267 -0.586 1.00 96.69 87 ASN A O 1
ATOM 654 N N . TYR A 1 88 ? -12.543 -1.410 0.592 1.00 98.12 88 TYR A N 1
ATOM 655 C CA . TYR A 1 88 ? -12.078 -0.582 -0.519 1.00 98.12 88 TYR A CA 1
ATOM 656 C C . TYR A 1 88 ? -10.586 -0.315 -0.378 1.00 98.12 88 TYR A C 1
ATOM 658 O O . TYR A 1 88 ? -10.133 0.275 0.605 1.00 98.12 88 TYR A O 1
ATOM 666 N N . VAL A 1 89 ? -9.812 -0.759 -1.359 1.00 97.94 89 VAL A N 1
ATOM 667 C CA . VAL A 1 89 ? -8.356 -0.762 -1.303 1.00 97.94 89 VAL A CA 1
ATOM 668 C C . VAL A 1 89 ? -7.781 -0.147 -2.567 1.00 97.94 89 VAL A C 1
ATOM 670 O O . VAL A 1 89 ? -8.028 -0.617 -3.673 1.00 97.94 89 VAL A O 1
ATOM 673 N N . PHE A 1 90 ? -6.911 0.837 -2.378 1.00 98.00 90 PHE A N 1
ATOM 674 C CA . PHE A 1 90 ? -6.019 1.354 -3.400 1.00 98.00 90 PHE A CA 1
ATOM 675 C C . PHE A 1 90 ? -4.567 1.177 -2.951 1.00 98.00 90 PHE A C 1
ATOM 677 O O . PHE A 1 90 ? -4.146 1.726 -1.929 1.00 98.00 90 PHE A O 1
ATOM 684 N N . VAL A 1 91 ? -3.777 0.440 -3.728 1.00 96.56 91 VAL A N 1
ATOM 685 C CA . VAL A 1 91 ? -2.338 0.270 -3.496 1.00 96.56 91 VAL A CA 1
ATOM 686 C C . VAL A 1 91 ? -1.572 0.811 -4.692 1.00 96.56 91 VAL A C 1
ATOM 688 O O . VAL A 1 91 ? -1.800 0.400 -5.825 1.00 96.56 91 VAL A O 1
ATOM 691 N N . ARG A 1 92 ? -0.615 1.703 -4.442 1.00 95.19 92 ARG A N 1
ATOM 692 C CA . ARG A 1 92 ? 0.353 2.159 -5.438 1.00 95.19 92 ARG A CA 1
ATOM 693 C C . ARG A 1 92 ? 1.768 1.854 -4.979 1.00 95.19 92 ARG A C 1
ATOM 695 O O . ARG A 1 92 ? 2.216 2.402 -3.972 1.00 95.19 92 ARG A O 1
ATOM 702 N N . LEU A 1 93 ? 2.479 1.053 -5.764 1.00 91.94 93 LEU A N 1
ATOM 703 C CA . LEU A 1 93 ? 3.912 0.815 -5.603 1.00 91.94 93 LEU A CA 1
ATOM 704 C C . LEU A 1 93 ? 4.638 1.448 -6.789 1.00 91.94 93 LEU A C 1
ATOM 706 O O . LEU A 1 93 ? 4.242 1.256 -7.938 1.00 91.94 93 LEU A O 1
ATOM 710 N N . ALA A 1 94 ? 5.657 2.252 -6.514 1.00 91.31 94 ALA A N 1
ATOM 711 C CA . ALA A 1 94 ? 6.431 2.931 -7.544 1.00 91.31 94 ALA A CA 1
ATOM 712 C C . ALA A 1 94 ? 7.930 2.797 -7.279 1.00 91.31 94 ALA A C 1
ATOM 714 O O . ALA A 1 94 ? 8.354 2.891 -6.126 1.00 91.31 94 ALA A O 1
A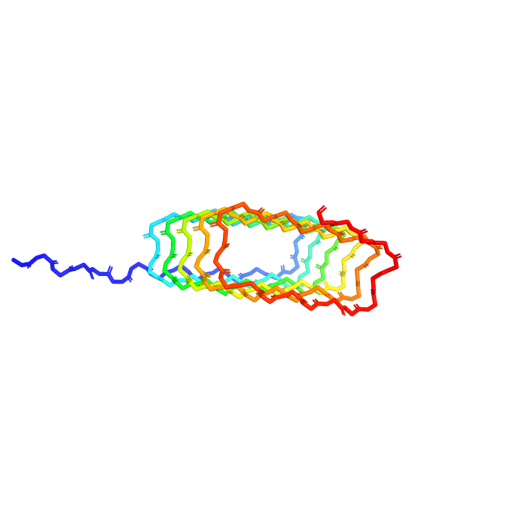TOM 715 N N . ALA A 1 95 ? 8.717 2.633 -8.345 1.00 89.00 95 ALA A N 1
ATOM 716 C CA . ALA A 1 95 ? 10.176 2.558 -8.293 1.00 89.00 95 ALA A CA 1
ATOM 717 C C . ALA A 1 95 ? 10.642 1.565 -7.217 1.00 89.00 95 ALA A C 1
ATOM 719 O O . ALA A 1 95 ? 11.345 1.929 -6.274 1.00 89.00 95 ALA A O 1
ATOM 720 N N . SER A 1 96 ? 10.135 0.331 -7.296 1.00 85.81 96 SER A N 1
ATOM 721 C CA . SER A 1 96 ? 10.500 -0.724 -6.350 1.00 85.81 96 SER A CA 1
ATOM 722 C C . SER A 1 96 ? 11.140 -1.906 -7.051 1.00 85.81 96 SER A C 1
ATOM 724 O O . SER A 1 96 ? 10.506 -2.462 -7.940 1.00 85.81 96 SER A O 1
ATOM 726 N N . THR A 1 97 ? 12.346 -2.317 -6.648 1.00 88.19 97 THR A N 1
ATOM 727 C CA . THR A 1 97 ? 13.065 -3.429 -7.302 1.00 88.19 97 THR A CA 1
ATOM 728 C C . THR A 1 97 ? 12.283 -4.736 -7.183 1.00 88.19 97 THR A C 1
ATOM 730 O O . THR A 1 97 ? 12.123 -5.457 -8.168 1.00 88.19 97 THR A O 1
ATOM 733 N N . SER A 1 98 ? 11.749 -5.008 -5.990 1.00 89.12 98 SER A N 1
ATOM 734 C CA . SER A 1 98 ? 10.866 -6.138 -5.719 1.00 89.12 98 SER A CA 1
ATOM 735 C C . SER A 1 98 ? 9.620 -5.695 -4.963 1.00 89.12 98 SER A C 1
ATOM 737 O O . SER A 1 98 ? 9.701 -4.986 -3.954 1.00 89.12 98 SER A O 1
ATOM 739 N N . ALA A 1 99 ? 8.461 -6.140 -5.439 1.00 89.88 99 ALA A N 1
ATOM 740 C CA . ALA A 1 99 ? 7.170 -5.861 -4.834 1.00 89.88 99 ALA A CA 1
ATOM 741 C C . ALA A 1 99 ? 6.369 -7.150 -4.613 1.00 89.88 99 ALA A C 1
ATOM 743 O O . ALA A 1 99 ? 6.273 -8.002 -5.499 1.00 89.88 99 ALA A O 1
ATOM 744 N N . ARG A 1 100 ? 5.763 -7.278 -3.427 1.00 92.88 100 ARG A N 1
ATOM 745 C CA . ARG A 1 100 ? 4.772 -8.319 -3.126 1.00 92.88 100 ARG A CA 1
ATOM 746 C C . ARG A 1 100 ? 3.509 -7.722 -2.530 1.00 92.88 100 ARG A C 1
ATOM 748 O O . ARG A 1 100 ? 3.598 -6.937 -1.581 1.00 92.88 100 ARG A O 1
ATOM 755 N N . VAL A 1 101 ? 2.354 -8.131 -3.042 1.00 94.19 101 VAL A N 1
ATOM 756 C CA . VAL A 1 101 ? 1.042 -7.719 -2.529 1.00 94.19 101 VAL A CA 1
ATOM 757 C C . VAL A 1 101 ? 0.203 -8.959 -2.270 1.00 94.19 101 VAL A C 1
ATOM 759 O O . VAL A 1 101 ? -0.196 -9.619 -3.211 1.00 94.19 101 VAL A O 1
ATOM 762 N N . SER A 1 102 ? -0.091 -9.242 -1.003 1.00 96.44 102 SER A N 1
ATOM 763 C CA . SER A 1 102 ? -0.973 -10.338 -0.602 1.00 96.44 102 SER A CA 1
ATOM 764 C C . SER A 1 102 ? -2.316 -9.786 -0.136 1.00 96.44 102 SER A C 1
ATOM 766 O O . SER A 1 102 ? -2.371 -8.854 0.675 1.00 96.44 102 SER A O 1
ATOM 768 N N . LEU A 1 103 ? -3.399 -10.362 -0.654 1.00 95.38 103 LEU A N 1
ATOM 769 C CA . LEU A 1 103 ? -4.774 -9.947 -0.392 1.00 95.38 103 LEU A CA 1
ATOM 770 C C . LEU A 1 103 ? -5.578 -11.155 0.089 1.00 95.38 103 LEU A C 1
ATOM 772 O O . LEU A 1 103 ? -5.562 -12.207 -0.541 1.00 95.38 103 LEU A O 1
ATOM 776 N N . SER A 1 104 ? -6.314 -11.009 1.189 1.00 97.31 104 SER A N 1
ATOM 777 C CA . SER A 1 104 ? -7.192 -12.064 1.695 1.00 97.31 104 SER A CA 1
ATOM 778 C C . SER A 1 104 ? -8.530 -11.490 2.132 1.00 97.31 104 SER A C 1
ATOM 780 O O . SER A 1 104 ? -8.587 -10.638 3.020 1.00 97.31 104 SER A O 1
ATOM 782 N N . ARG A 1 105 ? -9.624 -11.993 1.547 1.00 97.19 105 ARG A N 1
ATOM 783 C CA . ARG A 1 105 ? -10.993 -11.526 1.835 1.00 97.19 105 ARG A CA 1
ATOM 784 C C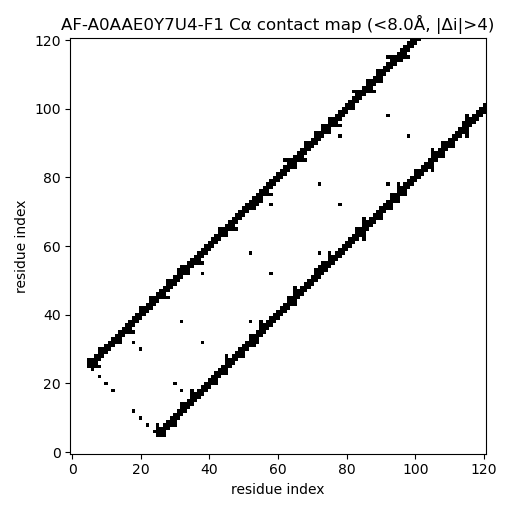 . ARG A 1 105 ? -11.128 -10.010 1.637 1.00 97.19 105 ARG A C 1
ATOM 786 O O . ARG A 1 105 ? -11.644 -9.315 2.510 1.00 97.19 105 ARG A O 1
ATOM 793 N N . CYS A 1 106 ? -10.583 -9.504 0.535 1.00 95.31 106 CYS A N 1
ATOM 794 C CA . CYS A 1 106 ? -10.740 -8.110 0.138 1.00 95.31 106 CYS A CA 1
ATOM 795 C C . CYS A 1 106 ? -11.812 -8.003 -0.950 1.00 95.31 106 CYS A C 1
ATOM 797 O O . CYS A 1 106 ? -11.881 -8.893 -1.792 1.00 95.31 106 CYS A O 1
ATOM 799 N N . ASN A 1 107 ? -12.623 -6.943 -0.931 1.00 94.81 107 ASN A N 1
ATOM 800 C CA . ASN A 1 107 ? -13.736 -6.781 -1.876 1.00 94.81 107 ASN A CA 1
ATOM 801 C C . ASN A 1 107 ? -13.322 -5.975 -3.119 1.00 94.81 107 ASN A C 1
ATOM 803 O O . ASN A 1 107 ? -13.057 -6.544 -4.172 1.00 94.81 107 ASN A O 1
ATOM 807 N N . TYR A 1 108 ? -13.212 -4.654 -2.995 1.00 97.12 108 TYR A N 1
ATOM 808 C CA . TYR A 1 108 ? -12.870 -3.747 -4.089 1.00 97.12 108 TYR A CA 1
ATOM 809 C C . TYR A 1 108 ? -11.400 -3.361 -4.003 1.00 97.12 108 TYR A C 1
ATOM 811 O O . TYR A 1 108 ? -11.005 -2.569 -3.143 1.00 97.12 108 TYR A O 1
ATOM 819 N N . VAL A 1 109 ? -10.577 -3.924 -4.889 1.00 96.31 109 VAL A N 1
ATOM 820 C CA . VAL A 1 109 ? -9.130 -3.708 -4.866 1.00 96.31 109 VAL A CA 1
ATOM 821 C C . VAL A 1 109 ? -8.632 -3.162 -6.193 1.00 96.31 109 VAL A C 1
A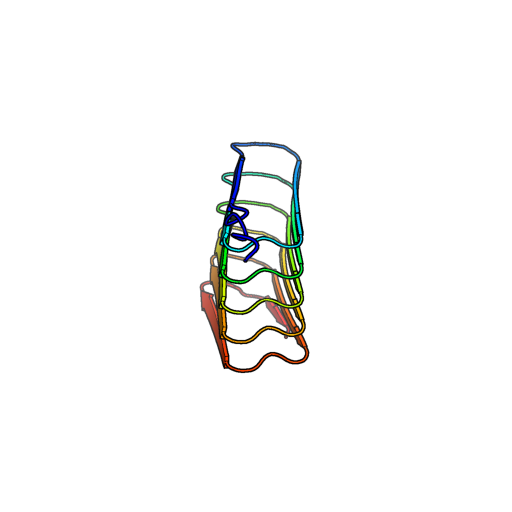TOM 823 O O . VAL A 1 109 ? -8.814 -3.770 -7.242 1.00 96.31 109 VAL A O 1
ATOM 826 N N . PHE A 1 110 ? -7.918 -2.045 -6.116 1.00 96.56 110 PHE A N 1
ATOM 827 C CA . PHE A 1 110 ? -7.132 -1.503 -7.208 1.00 96.56 110 PHE A CA 1
ATOM 828 C C . PHE A 1 110 ? -5.652 -1.480 -6.822 1.00 96.56 110 PHE A C 1
ATOM 830 O O . PHE A 1 110 ? -5.265 -0.886 -5.810 1.00 96.56 110 PHE A O 1
ATOM 837 N N . VAL A 1 111 ? -4.809 -2.102 -7.646 1.00 93.44 111 VAL A N 1
ATOM 838 C CA . VAL A 1 111 ? -3.354 -2.101 -7.468 1.00 93.44 111 VAL A CA 1
ATOM 839 C C . VAL A 1 111 ? -2.696 -1.497 -8.700 1.00 93.44 111 VAL A C 1
ATOM 841 O O . VAL A 1 111 ? -2.884 -1.978 -9.813 1.00 93.44 111 VAL A O 1
ATOM 844 N N . ARG A 1 112 ? -1.886 -0.455 -8.496 1.00 91.69 112 ARG A N 1
ATOM 845 C CA . ARG A 1 112 ? -1.047 0.153 -9.532 1.00 91.69 112 ARG A CA 1
ATOM 846 C C . ARG A 1 112 ? 0.425 -0.024 -9.213 1.00 91.69 112 ARG A C 1
ATOM 848 O O . ARG A 1 112 ? 0.886 0.276 -8.111 1.00 91.69 112 ARG A O 1
ATOM 855 N N . LEU A 1 113 ? 1.167 -0.414 -10.236 1.00 83.88 113 LEU A N 1
ATOM 856 C CA . LEU A 1 113 ? 2.603 -0.626 -10.190 1.00 83.88 113 LEU A CA 1
ATOM 857 C C . LEU A 1 113 ? 3.258 0.257 -11.247 1.00 83.88 113 LEU A C 1
ATOM 859 O O . LEU A 1 113 ? 2.717 0.430 -12.337 1.00 83.88 113 LEU A O 1
ATOM 863 N N . ALA A 1 114 ? 4.395 0.856 -10.916 1.00 84.19 114 ALA A N 1
ATOM 864 C CA . ALA A 1 114 ? 5.180 1.638 -11.862 1.00 84.19 114 ALA A CA 1
ATOM 865 C C . ALA A 1 114 ? 6.668 1.404 -11.604 1.00 84.19 114 ALA A C 1
ATOM 867 O O . ALA A 1 114 ? 7.123 1.625 -10.483 1.00 84.19 114 ALA A O 1
ATOM 868 N N . ALA A 1 115 ? 7.414 0.998 -12.634 1.00 76.88 115 ALA A N 1
ATOM 869 C CA . ALA A 1 115 ? 8.848 0.710 -12.546 1.00 76.88 115 ALA A CA 1
ATOM 870 C C . ALA A 1 115 ? 9.187 -0.310 -11.436 1.00 76.88 115 ALA A C 1
ATOM 872 O O . ALA A 1 115 ? 9.860 0.011 -10.453 1.00 76.88 115 ALA A O 1
ATOM 873 N N . SER A 1 116 ? 8.683 -1.540 -11.591 1.00 70.94 116 SER A N 1
ATOM 874 C CA . SER A 1 116 ? 8.977 -2.663 -10.694 1.00 70.94 116 SER A CA 1
ATOM 875 C C . SER A 1 116 ? 9.304 -3.927 -11.491 1.00 70.94 116 SER A C 1
ATOM 877 O O . SER A 1 116 ? 8.373 -4.581 -11.955 1.00 70.94 116 SER A O 1
ATOM 879 N N . PRO A 1 117 ? 10.594 -4.269 -11.677 1.00 64.38 117 PRO A N 1
ATOM 880 C CA . PRO A 1 117 ? 11.019 -5.346 -12.575 1.00 64.38 117 PRO A CA 1
ATOM 881 C C . PRO A 1 117 ? 10.692 -6.751 -12.053 1.00 64.38 117 PRO A C 1
ATOM 883 O O . PRO A 1 117 ? 10.665 -7.693 -12.836 1.00 64.38 117 PRO A O 1
ATOM 886 N N . SER A 1 118 ? 10.425 -6.910 -10.751 1.00 68.81 118 SER A N 1
ATOM 887 C CA . SER A 1 118 ? 10.017 -8.192 -10.170 1.00 68.81 118 SER A CA 1
ATOM 888 C C . SER A 1 118 ? 8.775 -8.043 -9.288 1.00 68.81 118 SER A C 1
ATOM 890 O O . SER A 1 118 ? 8.743 -7.247 -8.341 1.00 68.81 118 SER A O 1
ATOM 892 N N . LEU A 1 119 ? 7.737 -8.820 -9.608 1.00 65.88 119 LEU A N 1
ATOM 893 C CA . LEU A 1 119 ? 6.435 -8.775 -8.952 1.00 65.88 119 LEU A CA 1
ATOM 894 C C . LEU A 1 119 ? 5.927 -10.185 -8.651 1.00 65.88 119 LEU A C 1
ATOM 896 O O . LEU A 1 119 ? 6.043 -11.086 -9.474 1.00 65.88 119 LEU A O 1
ATOM 900 N N . SER A 1 120 ? 5.314 -10.348 -7.480 1.00 71.12 120 SER A N 1
ATOM 901 C CA . SER A 1 120 ? 4.461 -11.503 -7.179 1.00 71.12 120 SER A CA 1
ATOM 902 C C . SER A 1 120 ? 3.228 -11.058 -6.391 1.00 71.12 120 SER A C 1
ATOM 904 O O . SER A 1 120 ? 3.316 -10.128 -5.579 1.00 71.12 120 SER A O 1
ATOM 906 N N . PHE A 1 121 ? 2.103 -11.719 -6.648 1.00 72.56 121 PHE A N 1
ATOM 907 C CA . PHE A 1 121 ? 0.836 -11.560 -5.936 1.00 72.56 121 PHE A CA 1
ATOM 908 C C . PHE A 1 121 ? 0.556 -12.801 -5.088 1.00 72.56 121 PHE A C 1
ATOM 910 O O . PHE A 1 121 ? 0.952 -13.898 -5.541 1.00 72.56 121 PHE A O 1
#

Mean predicted aligned error: 5.3 Å

Sequence (121 aa):
MKSAQPSLGLEKKAASTSARVSLSRCNYVFVRLAASTSARVSLSRCNYVFVRLAASTSARVSLSRCNYVFVRLAASTSARVSLSRCNYVFVRLAASTSARVSLSRCNYVFVRLAASPSLSF

Secondary structure (DSSP, 8-state):
-------EEEEEE-SEEEEEEEEES-SEEEEEEEEEEEEEEEEEEEEEEEEEEEEEEEEEEEEEEEEEEEEEEEEEEEEEEEEEEEEEEEEEEEEEEEEEEEEES-SEEEEEEES-SEEE-

Nearest PDB structures (foldseek):
  8k77-assembly1_A  TM=2.993E-01  e=1.936E-01  Homo sapiens
  6fls-assembly1_A  TM=3.278E-01  e=3.818E-01  Clostridium botulinum
  4jra-assembly1_D  TM=2.497E-01  e=7.531E-01  Homo sapiens
  8jli-assembly1_B  TM=2.103E-01  e=7.531E-01  Homo sapiens

pLDDT: mean 89.17, std 13.14, range [35.81, 98.38]

Organism: NCBI:txid231223